Protein AF-A0A661KIX8-F1 (afdb_monomer_lite)

Sequence (102 aa):
MKRITFKEIDTARKTLELEEEASLEEIKRAYRRLSKKYHPDSCHQQRVHCEEVIKKINWAYEIIMAYIRSYRYSFRKEEVQRNDPHYAIGRFYEGGIWGPGR

pLDDT: mean 83.44, std 13.46, range [45.09, 96.12]

Secondary structure (DSSP, 8-state):
-----HHHHHHHHHHTT--SS--HHHHHHHHHHHHHHT-TTT-SS-HHHHHHHHHHHHHHHHHHHHHHHTPPPP--HHHHHHH-HHHHHHHHHHT-TT----

Foldseek 3Di:
DDDQDPVLLVQLCVLLVHDPDDDPVSLVVSLVVLCVVLPCVVCPPPNVVSVVSNVSNVSSSVSNCVVVVVDDDDPPPVSCLVPDPVNVVVCVVVVPPPDPPD

Radius of gyration: 20.27 Å; chains: 1; bounding box: 32×26×68 Å

Structure (mmCIF, N/CA/C/O backbone):
data_AF-A0A661KIX8-F1
#
_entry.id   AF-A0A661KIX8-F1
#
loop_
_atom_site.group_PDB
_atom_site.id
_atom_site.type_symbol
_atom_site.label_atom_id
_atom_site.label_alt_id
_atom_site.label_comp_id
_atom_site.label_asym_id
_atom_site.label_entity_id
_atom_site.label_seq_id
_atom_site.pdbx_PDB_ins_code
_atom_site.Cartn_x
_atom_site.Cartn_y
_atom_site.Cartn_z
_atom_site.occupancy
_atom_site.B_iso_or_equiv
_atom_site.auth_seq_id
_atom_site.auth_comp_id
_atom_site.auth_asym_id
_atom_site.auth_atom_id
_atom_site.pdbx_PDB_model_num
ATOM 1 N N . MET A 1 1 ? 17.854 -8.742 6.515 1.00 57.56 1 MET A N 1
ATOM 2 C CA . MET A 1 1 ? 16.545 -8.433 5.892 1.00 57.56 1 MET A CA 1
ATOM 3 C C . MET A 1 1 ? 15.547 -9.496 6.315 1.00 57.56 1 MET A C 1
ATOM 5 O O . MET A 1 1 ? 15.878 -10.670 6.204 1.00 57.56 1 MET A O 1
ATOM 9 N N . LYS A 1 2 ? 14.371 -9.116 6.837 1.00 66.81 2 LYS A N 1
ATOM 10 C CA . LYS A 1 2 ? 13.292 -10.085 7.090 1.00 66.81 2 LYS A CA 1
ATOM 11 C C . LYS A 1 2 ? 12.830 -10.666 5.752 1.00 66.81 2 LYS A C 1
ATOM 13 O O . LYS A 1 2 ? 12.658 -9.920 4.790 1.00 66.81 2 LYS A O 1
ATOM 18 N N . ARG A 1 3 ? 12.663 -11.987 5.690 1.00 79.62 3 ARG A N 1
ATOM 19 C CA . ARG A 1 3 ? 12.098 -12.668 4.524 1.00 79.62 3 ARG A CA 1
ATOM 20 C C . ARG A 1 3 ? 10.590 -12.439 4.542 1.00 79.62 3 ARG A C 1
ATOM 22 O O . ARG A 1 3 ? 9.921 -12.985 5.406 1.00 79.62 3 ARG A O 1
ATOM 29 N N . ILE A 1 4 ? 10.095 -11.616 3.622 1.00 87.38 4 ILE A N 1
ATOM 30 C CA . ILE A 1 4 ? 8.661 -11.367 3.467 1.00 87.38 4 ILE A CA 1
ATOM 31 C C . ILE A 1 4 ? 8.067 -12.534 2.678 1.00 87.38 4 ILE A C 1
ATOM 33 O O . ILE A 1 4 ? 8.554 -12.877 1.599 1.00 87.38 4 ILE A O 1
ATOM 37 N N . THR A 1 5 ? 7.040 -13.168 3.231 1.00 92.81 5 THR A N 1
ATOM 38 C CA . THR A 1 5 ? 6.329 -14.281 2.595 1.00 92.81 5 THR A CA 1
ATOM 39 C C . THR A 1 5 ? 5.111 -13.793 1.811 1.00 92.81 5 THR A C 1
ATOM 41 O O . THR A 1 5 ? 4.520 -12.762 2.128 1.00 92.81 5 THR A O 1
ATOM 44 N N . PHE A 1 6 ? 4.679 -14.567 0.808 1.00 91.81 6 PHE A N 1
ATOM 45 C CA . PHE A 1 6 ? 3.458 -14.268 0.047 1.00 91.81 6 PHE A CA 1
ATOM 46 C C . PHE A 1 6 ? 2.233 -14.102 0.958 1.00 91.81 6 PHE A C 1
ATOM 48 O O . PHE A 1 6 ? 1.443 -13.182 0.778 1.00 91.81 6 PHE A O 1
ATOM 55 N N . LYS A 1 7 ? 2.112 -14.945 1.992 1.00 94.31 7 LYS A N 1
ATOM 56 C CA . LYS A 1 7 ? 1.005 -14.883 2.954 1.00 94.31 7 LYS A CA 1
ATOM 57 C C . LYS A 1 7 ? 0.976 -13.558 3.721 1.00 94.31 7 LYS A C 1
ATOM 59 O O . LYS A 1 7 ? -0.103 -13.023 3.965 1.00 94.31 7 LYS A O 1
ATOM 64 N N . GLU A 1 8 ? 2.139 -13.017 4.087 1.00 93.44 8 GLU A N 1
ATOM 65 C CA . GLU A 1 8 ? 2.233 -11.704 4.739 1.00 93.44 8 GLU A CA 1
ATOM 66 C C . GLU A 1 8 ? 1.832 -10.575 3.789 1.00 93.44 8 GLU A C 1
ATOM 68 O O . GLU A 1 8 ? 1.095 -9.683 4.201 1.00 93.44 8 GLU A O 1
ATOM 73 N N . ILE A 1 9 ? 2.248 -10.642 2.520 1.00 93.81 9 ILE A N 1
ATOM 74 C CA . ILE A 1 9 ? 1.873 -9.652 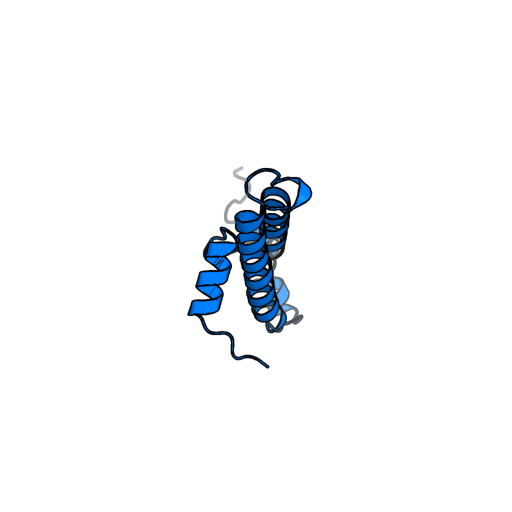1.498 1.00 93.81 9 ILE A CA 1
ATOM 75 C C . ILE A 1 9 ? 0.366 -9.687 1.238 1.00 93.81 9 ILE A C 1
ATOM 77 O O . ILE A 1 9 ? -0.271 -8.638 1.254 1.00 93.81 9 ILE A O 1
ATOM 81 N N . ASP A 1 10 ? -0.227 -10.870 1.058 1.00 95.56 10 ASP A N 1
ATOM 82 C CA . ASP A 1 10 ? -1.671 -10.998 0.828 1.00 95.56 10 ASP A CA 1
ATOM 83 C C . ASP A 1 10 ? -2.485 -10.517 2.040 1.00 95.56 10 ASP A C 1
ATOM 85 O O . ASP A 1 10 ? -3.477 -9.803 1.893 1.00 95.56 10 ASP A O 1
ATOM 89 N N . THR A 1 11 ? -2.023 -10.820 3.257 1.00 95.94 11 THR A N 1
ATOM 90 C CA . THR A 1 11 ? -2.653 -10.317 4.488 1.00 95.94 11 THR A CA 1
ATOM 91 C C . THR A 1 11 ? -2.547 -8.793 4.583 1.00 95.94 11 THR A C 1
ATOM 93 O O . THR A 1 11 ? -3.528 -8.124 4.915 1.00 95.94 11 THR A O 1
ATOM 96 N N . ALA A 1 12 ? -1.382 -8.224 4.266 1.00 95.19 12 ALA A N 1
ATOM 97 C CA . ALA A 1 12 ? -1.170 -6.782 4.254 1.00 95.19 12 ALA A CA 1
ATOM 98 C C . ALA A 1 12 ? -2.058 -6.083 3.209 1.00 95.19 12 ALA A C 1
ATOM 100 O O . ALA A 1 12 ? -2.725 -5.098 3.524 1.00 95.19 12 ALA A O 1
ATOM 101 N N . ARG A 1 13 ? -2.140 -6.637 1.994 1.00 95.62 13 ARG A N 1
ATOM 102 C CA . ARG A 1 13 ? -2.991 -6.143 0.901 1.00 95.62 13 ARG A CA 1
ATOM 103 C C . ARG A 1 13 ? -4.458 -6.093 1.319 1.00 95.62 13 ARG A C 1
ATOM 105 O O . ARG A 1 13 ? -5.092 -5.049 1.201 1.00 95.62 13 ARG A O 1
ATOM 112 N N . LYS A 1 14 ? -4.968 -7.191 1.884 1.00 96.12 14 LYS A N 1
ATOM 113 C CA . LYS A 1 14 ? -6.343 -7.277 2.403 1.00 96.12 14 LYS A CA 1
ATOM 114 C C . LYS A 1 14 ? -6.594 -6.296 3.548 1.00 96.12 14 LYS A C 1
ATOM 116 O O . LYS A 1 14 ? -7.658 -5.693 3.603 1.00 96.12 14 LYS A O 1
ATOM 121 N N . THR A 1 15 ? -5.610 -6.092 4.426 1.00 95.38 15 THR A N 1
ATOM 122 C CA . THR A 1 15 ? -5.703 -5.133 5.545 1.00 95.38 15 THR A CA 1
ATOM 123 C C . THR A 1 15 ? -5.815 -3.688 5.056 1.00 95.38 15 THR A C 1
ATOM 125 O O . THR A 1 15 ? -6.519 -2.890 5.668 1.00 95.38 15 THR A O 1
ATOM 128 N N . LEU A 1 16 ? -5.144 -3.348 3.952 1.00 94.69 16 LEU A N 1
ATOM 129 C CA . LEU A 1 16 ? -5.266 -2.039 3.307 1.00 94.69 16 LEU A CA 1
ATOM 130 C C . LEU A 1 16 ? -6.460 -1.936 2.346 1.00 94.69 16 LEU A C 1
ATOM 132 O O . LEU A 1 16 ? -6.622 -0.893 1.718 1.00 94.69 16 LEU A O 1
ATOM 136 N N . GLU A 1 17 ? -7.301 -2.970 2.246 1.00 95.12 17 GLU A N 1
ATOM 137 C CA . GLU A 1 17 ? -8.442 -3.022 1.320 1.00 95.12 17 GLU A CA 1
ATOM 138 C C . GLU A 1 17 ? -8.014 -2.784 -0.145 1.00 95.12 17 GLU A C 1
ATOM 140 O O . GLU A 1 17 ? -8.660 -2.038 -0.878 1.00 95.12 17 GLU A O 1
ATOM 145 N N . LEU A 1 18 ? -6.887 -3.378 -0.554 1.00 94.31 18 LEU A N 1
ATOM 146 C CA . LEU A 1 18 ? -6.345 -3.265 -1.911 1.00 94.31 18 LEU A CA 1
ATOM 147 C C . LEU A 1 18 ? -6.727 -4.468 -2.779 1.00 94.31 18 LEU A C 1
ATOM 149 O O . LEU A 1 18 ? -6.804 -5.604 -2.296 1.00 94.31 18 LEU A O 1
ATOM 153 N N . GLU A 1 19 ? -6.890 -4.231 -4.078 1.00 94.00 19 GLU A N 1
ATOM 154 C CA . GLU A 1 19 ? -7.015 -5.292 -5.081 1.00 94.00 19 GLU A CA 1
ATOM 155 C C . GLU A 1 19 ? -5.679 -6.017 -5.310 1.00 94.00 19 GLU A C 1
ATOM 157 O O . GLU A 1 19 ? -4.661 -5.680 -4.699 1.00 94.00 19 GLU A O 1
ATOM 162 N N . GLU A 1 20 ? -5.692 -7.074 -6.127 1.00 91.81 20 GLU A N 1
ATOM 163 C CA . GLU A 1 20 ? -4.480 -7.833 -6.478 1.00 91.81 20 GLU A CA 1
ATOM 164 C C . GLU A 1 20 ? -3.458 -6.972 -7.229 1.00 91.81 20 GLU A C 1
ATOM 166 O O . GLU A 1 20 ? -2.252 -7.166 -7.070 1.00 91.81 20 GLU A O 1
ATOM 171 N N . GLU A 1 21 ? -3.946 -5.968 -7.957 1.00 91.44 21 GLU A N 1
ATOM 172 C CA . GLU A 1 21 ? -3.151 -4.940 -8.609 1.00 91.44 21 GLU A CA 1
ATOM 173 C C . GLU A 1 21 ? -3.457 -3.581 -7.972 1.00 91.44 21 GLU A C 1
ATOM 175 O O . GLU A 1 21 ? -4.611 -3.192 -7.813 1.00 91.44 21 GLU A O 1
ATOM 180 N N . ALA A 1 22 ? -2.414 -2.859 -7.566 1.00 92.56 22 ALA A N 1
ATOM 181 C CA . ALA A 1 22 ? -2.549 -1.512 -7.028 1.00 92.56 22 ALA A CA 1
ATOM 182 C C . ALA A 1 22 ? -1.288 -0.696 -7.316 1.00 92.56 22 ALA A C 1
ATOM 184 O O . ALA A 1 22 ? -0.157 -1.145 -7.112 1.00 92.56 22 ALA A O 1
ATOM 185 N N . SER A 1 23 ? -1.485 0.543 -7.745 1.00 91.38 23 SER A N 1
ATOM 186 C CA . SER A 1 23 ? -0.433 1.534 -7.911 1.00 91.38 23 SER A CA 1
ATOM 187 C C . SER A 1 23 ? 0.069 2.056 -6.561 1.00 91.38 23 SER A C 1
ATOM 189 O O . SER A 1 23 ? -0.617 2.030 -5.534 1.00 91.38 23 SER A O 1
ATOM 191 N N . LEU A 1 24 ? 1.275 2.631 -6.559 1.00 91.19 24 LEU A N 1
ATOM 192 C CA . LEU A 1 24 ? 1.827 3.288 -5.370 1.00 91.19 24 LEU A CA 1
ATOM 193 C C . LEU A 1 24 ? 0.907 4.400 -4.840 1.00 91.19 24 LEU A C 1
ATOM 195 O O . LEU A 1 24 ? 0.874 4.666 -3.635 1.00 91.19 24 LEU A O 1
ATOM 199 N N . GLU A 1 25 ? 0.179 5.071 -5.730 1.00 92.12 25 GLU A N 1
ATOM 200 C CA . GLU A 1 25 ? -0.754 6.118 -5.343 1.00 92.12 25 GLU A CA 1
ATOM 201 C C . GLU A 1 25 ? -1.972 5.550 -4.607 1.00 92.12 25 GLU A C 1
ATOM 203 O O . GLU A 1 25 ? -2.343 6.079 -3.555 1.00 92.12 25 GLU A O 1
ATOM 208 N N . GLU A 1 26 ? -2.546 4.455 -5.104 1.00 93.81 26 GLU A N 1
ATOM 209 C CA . GLU A 1 26 ? -3.672 3.757 -4.474 1.00 93.81 26 GLU A CA 1
ATOM 210 C C . GLU A 1 26 ? -3.292 3.207 -3.104 1.00 93.81 26 GLU A C 1
ATOM 212 O O . GLU A 1 26 ? -4.011 3.447 -2.134 1.00 93.81 26 GLU A O 1
ATOM 217 N N . ILE A 1 27 ? -2.110 2.596 -2.979 1.00 94.69 27 ILE A N 1
ATOM 218 C CA . ILE A 1 27 ? -1.583 2.106 -1.697 1.00 94.69 27 ILE A CA 1
ATOM 219 C C . ILE A 1 27 ? -1.505 3.247 -0.675 1.00 94.69 27 ILE A C 1
ATOM 221 O O . ILE A 1 27 ? -2.011 3.140 0.446 1.00 94.69 27 ILE A O 1
ATOM 225 N N . LYS A 1 28 ? -0.908 4.383 -1.059 1.00 93.81 28 LYS A N 1
ATOM 226 C CA . LYS A 1 28 ? -0.798 5.557 -0.179 1.00 93.81 28 LYS A CA 1
ATOM 227 C C . LYS A 1 28 ? -2.167 6.151 0.157 1.00 93.81 28 LYS A C 1
ATOM 229 O O . LYS A 1 28 ? -2.375 6.624 1.275 1.00 93.81 28 LYS A O 1
ATOM 234 N N . ARG A 1 29 ? -3.094 6.169 -0.801 1.00 95.56 29 ARG A N 1
ATOM 235 C CA . ARG A 1 29 ? -4.455 6.689 -0.623 1.00 95.56 29 ARG A CA 1
ATOM 236 C C . ARG A 1 29 ? -5.254 5.822 0.347 1.00 95.56 29 ARG A C 1
ATOM 238 O O . ARG A 1 29 ? -5.875 6.373 1.256 1.00 95.56 29 ARG A O 1
ATOM 245 N N . ALA A 1 30 ? -5.182 4.502 0.199 1.00 95.50 30 ALA A N 1
ATOM 246 C CA . ALA A 1 30 ? -5.813 3.537 1.089 1.00 95.50 30 ALA A CA 1
ATOM 247 C C . ALA A 1 30 ? -5.283 3.666 2.522 1.00 95.50 30 ALA A C 1
ATOM 249 O O . ALA A 1 30 ? -6.074 3.828 3.451 1.00 95.50 30 ALA A O 1
ATOM 250 N N . TYR A 1 31 ? -3.957 3.730 2.686 1.00 95.38 31 TYR A N 1
ATOM 251 C CA . TYR A 1 31 ? -3.327 3.967 3.985 1.00 95.38 31 TYR A CA 1
ATOM 252 C C . TYR A 1 31 ? -3.843 5.253 4.645 1.00 95.38 31 TYR A C 1
ATOM 254 O O . TYR A 1 31 ? -4.385 5.203 5.744 1.00 95.38 31 TYR A O 1
ATOM 262 N N . ARG A 1 32 ? -3.787 6.402 3.952 1.00 93.81 32 ARG A N 1
ATOM 263 C CA . ARG A 1 32 ? -4.269 7.685 4.503 1.00 93.81 32 ARG A CA 1
ATOM 264 C C . ARG A 1 32 ? -5.743 7.639 4.912 1.00 93.81 32 ARG A C 1
ATOM 266 O O . ARG A 1 32 ? -6.105 8.184 5.954 1.00 93.81 32 ARG A O 1
ATOM 273 N N . ARG A 1 33 ? -6.593 7.001 4.099 1.00 94.44 33 ARG A N 1
ATOM 274 C CA . ARG A 1 33 ? -8.028 6.837 4.377 1.00 94.44 33 ARG A CA 1
ATOM 275 C C . ARG A 1 33 ? -8.252 6.021 5.650 1.00 94.44 33 ARG A C 1
ATOM 277 O O . ARG A 1 33 ? -9.010 6.451 6.518 1.00 94.44 33 ARG A O 1
ATOM 284 N N . LEU A 1 34 ? -7.583 4.876 5.771 1.00 93.25 34 LEU A N 1
ATOM 285 C CA . LEU A 1 34 ? -7.724 3.975 6.913 1.00 93.25 34 LEU A CA 1
ATOM 286 C C . LEU A 1 34 ? -7.122 4.573 8.191 1.00 93.25 34 LEU A C 1
ATOM 288 O O . LEU A 1 34 ? -7.781 4.562 9.227 1.00 93.25 34 LEU A O 1
ATOM 292 N N . SER A 1 35 ? -5.939 5.186 8.121 1.00 91.88 35 SER A N 1
ATOM 293 C CA . SER A 1 35 ? -5.324 5.863 9.270 1.00 91.88 35 SER A CA 1
ATOM 294 C C . SER A 1 35 ? -6.198 6.993 9.809 1.00 91.88 35 SER A C 1
ATOM 296 O O . SER A 1 35 ? -6.299 7.146 11.020 1.00 91.88 35 SER A O 1
ATOM 298 N N . LYS A 1 36 ? -6.870 7.760 8.937 1.00 90.38 36 LYS A N 1
ATOM 299 C CA . LYS A 1 36 ? -7.815 8.802 9.367 1.00 90.38 36 LYS A CA 1
ATOM 300 C C . LYS A 1 36 ? -9.066 8.204 10.017 1.00 90.38 36 LYS A C 1
ATOM 302 O O . LYS A 1 36 ? -9.548 8.744 11.005 1.00 90.38 36 LYS A O 1
ATOM 307 N N . LYS A 1 37 ? -9.580 7.091 9.483 1.00 88.56 37 LYS A N 1
ATOM 308 C CA . LYS A 1 37 ? -10.770 6.400 10.008 1.00 88.56 37 LYS A CA 1
ATOM 309 C C . LYS A 1 37 ? -10.543 5.826 11.410 1.00 88.56 37 LYS A C 1
ATOM 311 O O . LYS A 1 37 ? -11.433 5.914 12.245 1.00 88.56 37 LYS A O 1
ATOM 316 N N . TYR A 1 38 ? -9.365 5.258 11.654 1.00 88.81 38 TYR A N 1
ATOM 317 C CA . TYR A 1 38 ? -9.010 4.609 12.922 1.00 88.81 38 TYR A CA 1
ATOM 318 C C . TYR A 1 38 ? -8.079 5.460 13.796 1.00 88.81 38 TYR A C 1
ATOM 320 O O . TYR A 1 38 ? -7.444 4.938 14.711 1.00 88.81 38 TYR A O 1
ATOM 328 N N . HIS A 1 39 ? -7.977 6.767 13.528 1.00 83.19 39 HIS A N 1
ATOM 329 C CA . HIS A 1 39 ? -7.131 7.656 14.317 1.00 83.19 39 HIS A CA 1
ATOM 330 C C . HIS A 1 39 ? -7.614 7.690 15.780 1.00 83.19 39 HIS A C 1
ATOM 332 O O . HIS A 1 39 ? -8.825 7.793 16.008 1.00 83.19 39 HIS A O 1
ATOM 338 N N . PRO A 1 40 ? -6.712 7.649 16.782 1.00 79.62 40 PRO A N 1
ATOM 339 C CA . PRO A 1 40 ? -7.094 7.684 18.197 1.00 79.62 40 PRO A CA 1
ATOM 340 C C . PRO A 1 40 ? -7.965 8.897 18.556 1.00 79.62 40 PRO A C 1
ATOM 342 O O . PRO A 1 40 ? -8.869 8.767 19.380 1.00 79.62 40 PRO A O 1
ATOM 345 N N . ASP A 1 41 ? -7.762 10.037 17.887 1.00 81.81 41 ASP A N 1
ATOM 346 C CA . ASP A 1 41 ? -8.578 11.242 18.100 1.00 81.81 41 ASP A CA 1
ATOM 347 C C . ASP A 1 41 ? -10.014 11.105 17.584 1.00 81.81 41 ASP A C 1
ATOM 349 O O . ASP A 1 41 ? -10.888 11.828 18.036 1.00 81.81 41 ASP A O 1
ATOM 353 N N . SER A 1 42 ? -10.295 10.199 16.647 1.00 78.44 42 SER A N 1
ATOM 354 C CA . SER A 1 42 ? -11.655 9.978 16.130 1.00 78.44 42 SER A CA 1
ATOM 355 C C . SER A 1 42 ? -12.392 8.851 16.863 1.00 78.44 42 SER A C 1
ATOM 357 O O . SER A 1 42 ? -13.615 8.761 16.785 1.00 78.44 42 SER A O 1
ATOM 359 N N . CYS A 1 43 ? -11.678 8.009 17.616 1.00 76.19 43 CYS A N 1
ATOM 360 C CA . CYS A 1 43 ? -12.246 6.862 18.323 1.00 76.19 43 CYS A CA 1
ATOM 361 C C . CYS A 1 43 ? -12.397 7.114 19.826 1.00 76.19 43 CYS A C 1
ATOM 363 O O . CYS A 1 43 ? -11.660 6.560 20.636 1.00 76.19 43 CYS A O 1
ATOM 365 N N . HIS A 1 44 ? -13.383 7.916 20.227 1.00 68.88 44 HIS A N 1
ATOM 366 C CA . HIS A 1 44 ? -13.599 8.229 21.647 1.00 68.88 44 HIS A CA 1
ATOM 367 C C . HIS A 1 44 ? -14.152 7.051 22.471 1.00 68.88 44 HIS A C 1
ATOM 369 O O . HIS A 1 44 ? -13.754 6.879 23.619 1.00 68.88 44 HIS A O 1
ATOM 375 N N . GLN A 1 45 ? -15.016 6.207 21.895 1.00 69.00 45 GLN A N 1
ATOM 376 C CA . GLN A 1 45 ? -15.668 5.097 22.616 1.00 69.00 45 GLN A CA 1
ATOM 377 C C . GLN A 1 45 ? -14.946 3.744 22.483 1.00 69.00 45 GLN A C 1
ATOM 379 O O . GLN A 1 45 ? -15.153 2.859 23.304 1.00 69.00 45 GLN A O 1
ATOM 384 N N . GLN A 1 46 ? -14.092 3.569 21.468 1.00 79.00 46 GLN A N 1
ATOM 385 C CA . GLN A 1 46 ? -13.449 2.286 21.138 1.00 79.00 46 GLN A CA 1
ATOM 386 C C . GLN A 1 46 ? -11.928 2.437 20.965 1.00 79.00 46 GLN A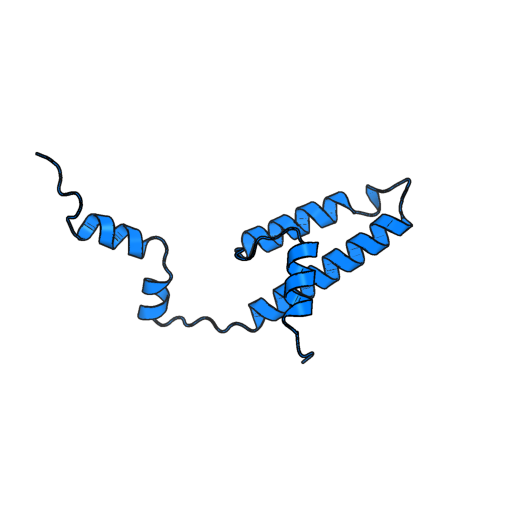 C 1
ATOM 388 O O . GLN A 1 46 ? -11.344 1.928 20.009 1.00 79.00 46 GLN A O 1
ATOM 393 N N . ARG A 1 47 ? -11.270 3.157 21.887 1.00 78.81 47 ARG A N 1
ATOM 394 C CA . ARG A 1 47 ? -9.826 3.464 21.801 1.00 78.81 47 ARG A CA 1
ATOM 395 C C . ARG A 1 47 ? -8.959 2.216 21.637 1.00 78.81 47 ARG A C 1
ATOM 397 O O . ARG A 1 47 ? -8.113 2.197 20.752 1.00 78.81 47 ARG A O 1
ATOM 404 N N . VAL A 1 48 ? -9.211 1.176 22.435 1.00 82.38 48 VAL A N 1
ATOM 405 C CA . VAL A 1 48 ? -8.440 -0.081 22.401 1.00 82.38 48 VAL A CA 1
ATOM 406 C C . VAL A 1 48 ? -8.548 -0.754 21.029 1.00 82.38 48 VAL A C 1
ATOM 408 O O . VAL A 1 48 ? -7.540 -1.123 20.435 1.00 82.38 48 VAL A O 1
ATOM 411 N N . HIS A 1 49 ? -9.760 -0.830 20.473 1.00 84.50 49 HIS A N 1
ATOM 412 C CA . HIS A 1 49 ? -9.981 -1.421 19.155 1.00 84.50 49 HIS A CA 1
ATOM 413 C C . HIS A 1 49 ? -9.299 -0.614 18.040 1.00 84.50 49 HIS A C 1
ATOM 415 O O . HIS A 1 49 ? -8.625 -1.181 17.182 1.00 84.50 49 HIS A O 1
ATOM 421 N N . CYS A 1 50 ? -9.423 0.716 18.059 1.00 86.44 50 CYS A N 1
ATOM 422 C CA . CYS A 1 50 ? -8.796 1.553 17.038 1.00 86.44 50 CYS A CA 1
ATOM 423 C C . CYS A 1 50 ? -7.264 1.518 17.115 1.00 86.44 50 CYS A C 1
ATOM 425 O O . CYS A 1 50 ? -6.606 1.518 16.077 1.00 86.44 50 CYS A O 1
ATOM 427 N N . GLU A 1 51 ? -6.693 1.396 18.316 1.00 87.75 51 GLU A N 1
ATOM 428 C CA . GLU A 1 51 ? -5.254 1.209 18.498 1.00 87.75 51 GLU A CA 1
ATOM 429 C C . GLU A 1 51 ? -4.759 -0.116 17.889 1.00 87.75 51 GLU A C 1
ATOM 431 O O . GLU A 1 51 ? -3.733 -0.154 17.207 1.00 87.75 51 GLU A O 1
ATOM 436 N N . GLU A 1 52 ? -5.491 -1.212 18.083 1.00 90.38 52 GLU A N 1
ATOM 437 C CA . GLU A 1 52 ? -5.145 -2.498 17.471 1.00 90.38 52 GLU A CA 1
ATOM 438 C C . GLU A 1 52 ? -5.246 -2.458 15.943 1.00 90.38 52 GLU A C 1
ATOM 440 O O . GLU A 1 52 ? -4.373 -2.976 15.240 1.00 90.38 52 GLU A O 1
ATOM 445 N N . VAL A 1 53 ? -6.296 -1.827 15.413 1.00 91.00 53 VAL A N 1
ATOM 446 C CA . VAL A 1 53 ? -6.506 -1.718 13.966 1.00 91.00 53 VAL A CA 1
ATOM 447 C C . VAL A 1 53 ? -5.438 -0.836 13.322 1.00 91.00 53 VAL A C 1
ATOM 449 O O . VAL A 1 53 ? -4.872 -1.223 12.299 1.00 91.00 53 VAL A O 1
ATOM 452 N N . ILE A 1 54 ? -5.081 0.302 13.926 1.00 92.19 54 ILE A N 1
ATOM 453 C CA . ILE A 1 54 ? -4.057 1.183 13.353 1.00 92.19 54 ILE A CA 1
ATOM 454 C C . ILE A 1 54 ? -2.665 0.546 13.378 1.00 92.19 54 ILE A C 1
ATOM 456 O O . ILE A 1 54 ? -1.910 0.697 12.418 1.00 92.19 54 ILE A O 1
ATOM 460 N N . LYS A 1 55 ? -2.349 -0.260 14.404 1.00 92.81 55 LYS A N 1
ATOM 461 C CA . LYS A 1 55 ? -1.126 -1.080 14.423 1.00 92.81 55 LYS A CA 1
ATOM 462 C C . LYS A 1 55 ? -1.084 -2.051 13.240 1.00 92.81 55 LYS A C 1
ATOM 464 O O . LYS A 1 55 ? -0.048 -2.156 12.585 1.00 92.81 55 LYS A O 1
ATOM 469 N N . LYS A 1 56 ? -2.204 -2.714 12.922 1.00 94.69 56 LYS A N 1
ATOM 470 C CA . LYS A 1 56 ? -2.307 -3.615 11.757 1.00 94.69 56 LYS A CA 1
ATOM 471 C C . LYS A 1 56 ? -2.153 -2.867 10.431 1.00 94.69 56 LYS A C 1
ATOM 473 O O . LYS A 1 56 ? -1.442 -3.349 9.554 1.00 94.69 56 LYS A O 1
ATOM 478 N N . ILE A 1 57 ? -2.766 -1.689 10.298 1.00 94.94 57 ILE A N 1
ATOM 479 C CA . ILE A 1 57 ? -2.649 -0.836 9.102 1.00 94.94 57 ILE A CA 1
ATOM 480 C C . ILE A 1 57 ? -1.194 -0.405 8.880 1.00 94.94 57 ILE A C 1
ATOM 482 O O . ILE A 1 57 ? -0.681 -0.526 7.767 1.00 94.94 57 ILE A O 1
ATOM 486 N N . ASN A 1 58 ? -0.513 0.051 9.935 1.00 94.56 58 ASN A N 1
ATOM 487 C CA . ASN A 1 58 ? 0.888 0.467 9.859 1.00 94.56 58 ASN A CA 1
ATOM 488 C C . ASN A 1 58 ? 1.792 -0.706 9.470 1.00 94.56 58 ASN A C 1
ATOM 490 O O . ASN A 1 58 ? 2.587 -0.583 8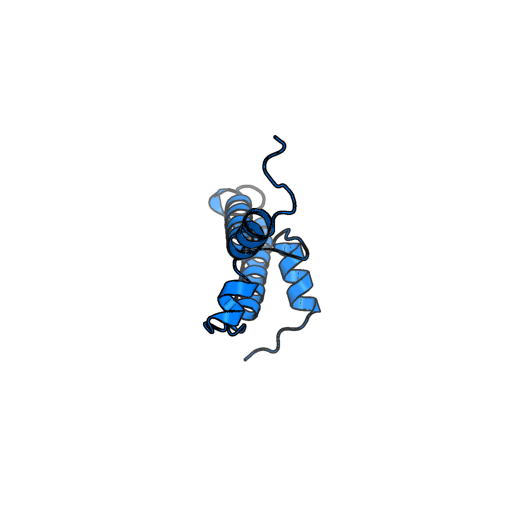.539 1.00 94.56 58 ASN A O 1
ATOM 494 N N . TRP A 1 59 ? 1.610 -1.863 10.113 1.00 95.25 59 TRP A N 1
ATOM 495 C CA . TRP A 1 59 ? 2.335 -3.087 9.770 1.00 95.25 59 TRP A CA 1
ATOM 496 C C . TRP A 1 59 ? 2.127 -3.489 8.301 1.00 95.25 59 TRP A C 1
ATOM 498 O O . TRP A 1 59 ? 3.091 -3.769 7.588 1.00 95.25 59 TRP A O 1
ATOM 508 N N . ALA A 1 60 ? 0.882 -3.468 7.818 1.00 95.69 60 ALA A N 1
ATOM 509 C CA . ALA A 1 60 ? 0.558 -3.815 6.439 1.00 95.69 60 ALA A CA 1
ATOM 510 C C . ALA A 1 60 ? 1.233 -2.870 5.430 1.00 95.69 60 ALA A C 1
ATOM 512 O O . ALA A 1 60 ? 1.826 -3.318 4.445 1.00 95.69 60 ALA A O 1
ATOM 513 N N . TYR A 1 61 ? 1.193 -1.564 5.701 1.00 95.25 61 TYR A N 1
ATOM 514 C CA . TYR A 1 61 ? 1.853 -0.562 4.871 1.00 95.25 61 TYR A CA 1
ATOM 515 C C . TYR A 1 61 ? 3.373 -0.756 4.835 1.00 95.25 61 TYR A C 1
ATOM 517 O O . TYR A 1 61 ? 3.968 -0.700 3.760 1.00 95.25 61 TYR A O 1
ATOM 525 N N . GLU A 1 62 ? 4.008 -1.049 5.971 1.00 94.12 62 GLU A N 1
ATOM 526 C CA . GLU A 1 62 ? 5.446 -1.328 6.027 1.00 94.12 62 GLU A CA 1
ATOM 527 C C . GLU A 1 62 ? 5.842 -2.545 5.186 1.00 94.12 62 GLU A C 1
ATOM 529 O O . GLU A 1 62 ? 6.811 -2.467 4.427 1.00 94.12 62 GLU A O 1
ATOM 534 N N . ILE A 1 63 ? 5.084 -3.644 5.270 1.00 93.75 63 ILE A N 1
ATOM 535 C CA . ILE A 1 63 ? 5.343 -4.869 4.499 1.00 93.75 63 ILE A CA 1
ATOM 536 C C . ILE A 1 63 ? 5.239 -4.608 2.995 1.00 93.75 63 ILE A C 1
ATOM 538 O O . ILE A 1 63 ? 6.156 -4.951 2.245 1.00 93.75 63 ILE A O 1
ATOM 542 N N . ILE A 1 64 ? 4.161 -3.958 2.550 1.00 93.19 64 ILE A N 1
ATOM 543 C CA . ILE A 1 64 ? 3.955 -3.642 1.130 1.00 93.19 64 ILE A CA 1
ATOM 544 C C . ILE A 1 64 ? 5.037 -2.684 0.629 1.00 93.19 64 ILE A C 1
ATOM 546 O O . ILE A 1 64 ? 5.622 -2.902 -0.432 1.00 93.19 64 ILE A O 1
ATOM 550 N N . MET A 1 65 ? 5.369 -1.650 1.403 1.00 92.69 65 MET A N 1
ATOM 551 C CA . MET A 1 65 ? 6.419 -0.707 1.025 1.00 92.69 65 MET A CA 1
ATOM 552 C C . MET A 1 65 ? 7.794 -1.370 0.977 1.00 92.69 65 MET A C 1
ATOM 554 O O . MET A 1 65 ? 8.578 -1.051 0.086 1.00 92.69 65 MET A O 1
ATOM 558 N N . ALA A 1 66 ? 8.107 -2.287 1.892 1.00 91.44 66 ALA A N 1
ATOM 559 C CA . ALA A 1 66 ? 9.353 -3.046 1.858 1.00 91.44 66 ALA A CA 1
ATOM 560 C C . ALA A 1 66 ? 9.430 -3.955 0.621 1.00 91.44 66 ALA A C 1
ATOM 562 O O . ALA A 1 66 ? 10.473 -3.999 -0.033 1.00 91.44 66 ALA A O 1
ATOM 563 N N . TYR A 1 67 ? 8.321 -4.610 0.260 1.00 90.12 67 TYR A N 1
ATOM 564 C CA . TYR A 1 67 ? 8.215 -5.400 -0.966 1.00 90.12 67 TYR A CA 1
ATOM 565 C C . TYR A 1 67 ? 8.462 -4.540 -2.216 1.00 90.12 67 TYR A C 1
ATOM 567 O O . TYR A 1 67 ? 9.368 -4.834 -2.995 1.00 90.12 67 TYR A O 1
ATOM 575 N N . ILE A 1 68 ? 7.759 -3.414 -2.363 1.00 89.44 68 ILE A N 1
ATOM 576 C CA . ILE A 1 68 ? 7.876 -2.540 -3.545 1.00 89.44 68 ILE A CA 1
ATOM 577 C C . ILE A 1 68 ? 9.248 -1.862 -3.623 1.00 89.44 68 ILE A C 1
ATOM 579 O O . ILE A 1 68 ? 9.817 -1.739 -4.704 1.00 89.44 68 ILE A O 1
ATOM 583 N N . ARG A 1 69 ? 9.819 -1.436 -2.488 1.00 88.00 69 ARG A N 1
ATOM 584 C CA . ARG A 1 69 ? 11.158 -0.815 -2.446 1.00 88.00 69 ARG A CA 1
ATOM 585 C C . ARG A 1 69 ? 12.274 -1.781 -2.828 1.00 88.00 69 ARG A C 1
ATOM 587 O O . ARG A 1 69 ? 13.333 -1.328 -3.247 1.00 88.00 69 ARG A O 1
ATOM 594 N N . SER A 1 70 ? 12.058 -3.086 -2.664 1.00 84.94 70 SER A N 1
ATOM 595 C CA . SER A 1 70 ? 13.016 -4.099 -3.114 1.00 84.94 70 SER A CA 1
ATOM 596 C C . SER A 1 70 ? 13.031 -4.263 -4.637 1.00 84.94 70 SER A C 1
ATOM 598 O O . SER A 1 70 ? 13.991 -4.806 -5.188 1.00 84.94 70 SER A O 1
ATOM 600 N N . TYR A 1 71 ? 11.998 -3.767 -5.323 1.00 85.50 71 TYR A N 1
ATOM 601 C CA . TYR A 1 71 ? 11.883 -3.868 -6.766 1.00 85.50 71 TYR A CA 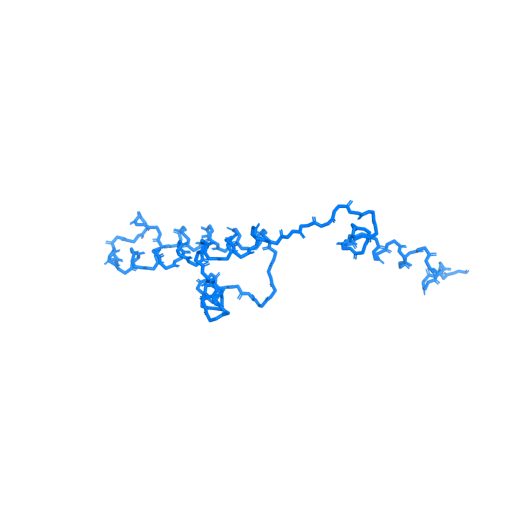1
ATOM 602 C C . TYR A 1 71 ? 12.865 -2.919 -7.456 1.00 85.50 71 TYR A C 1
ATOM 604 O O . TYR A 1 71 ? 12.896 -1.715 -7.192 1.00 85.50 71 TYR A O 1
ATOM 612 N N . ARG A 1 72 ? 13.693 -3.464 -8.353 1.00 84.25 72 ARG A N 1
ATOM 613 C CA . ARG A 1 72 ? 14.646 -2.674 -9.138 1.00 84.25 72 ARG A CA 1
ATOM 614 C C . ARG A 1 72 ? 13.981 -2.237 -10.432 1.00 84.25 72 ARG A C 1
ATOM 616 O O . ARG A 1 72 ? 13.665 -3.067 -11.277 1.00 84.25 72 ARG A O 1
ATOM 623 N N . TYR A 1 73 ? 13.828 -0.931 -10.597 1.00 83.75 73 TYR A N 1
ATOM 624 C CA . TYR A 1 73 ? 13.359 -0.352 -11.849 1.00 83.75 73 TYR A CA 1
ATOM 625 C C . TYR A 1 73 ? 14.514 -0.273 -12.850 1.00 83.75 73 TYR A C 1
ATOM 627 O O . TYR A 1 73 ? 15.633 0.111 -12.503 1.00 83.75 73 TYR A O 1
ATOM 635 N N . SER A 1 74 ? 14.244 -0.658 -14.095 1.00 87.56 74 SER A N 1
ATOM 636 C CA . SER A 1 74 ? 15.177 -0.506 -15.206 1.00 87.56 74 SER A CA 1
ATOM 637 C C . SER A 1 74 ? 14.856 0.790 -15.941 1.00 87.56 74 SER A C 1
ATOM 639 O O . SER A 1 74 ? 13.752 0.950 -16.448 1.00 87.56 74 SER A O 1
ATOM 641 N N . PHE A 1 75 ? 15.826 1.702 -16.022 1.00 88.88 75 PHE A N 1
ATOM 642 C CA . PHE A 1 75 ? 15.705 2.959 -16.775 1.00 88.88 75 PHE A CA 1
ATOM 643 C C . PHE A 1 75 ? 16.221 2.842 -18.214 1.00 88.88 75 PHE A C 1
ATOM 645 O O . PHE A 1 75 ? 16.514 3.845 -18.862 1.00 88.88 75 PHE A O 1
ATOM 652 N N . ARG A 1 76 ? 16.379 1.614 -18.720 1.00 91.44 76 ARG A N 1
ATOM 653 C CA . ARG A 1 76 ? 16.703 1.398 -20.132 1.00 91.44 76 ARG A CA 1
ATOM 654 C C . ARG A 1 76 ? 15.553 1.902 -20.998 1.00 91.44 76 ARG A C 1
ATOM 656 O O . ARG A 1 76 ? 14.390 1.699 -20.649 1.00 91.44 76 ARG A O 1
ATOM 663 N N . LYS A 1 77 ? 15.885 2.524 -22.129 1.00 87.38 77 LYS A N 1
ATOM 664 C CA . LYS A 1 7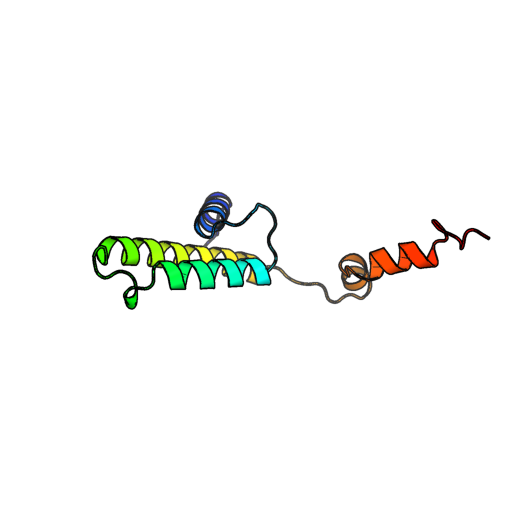7 ? 14.917 3.140 -23.047 1.00 87.38 77 LYS A CA 1
ATOM 665 C C . LYS A 1 77 ? 13.798 2.169 -23.430 1.00 87.38 77 LYS A C 1
ATOM 667 O O . LYS A 1 77 ? 12.636 2.553 -23.438 1.00 87.38 77 LYS A O 1
ATOM 672 N N . GLU A 1 78 ? 14.145 0.911 -23.676 1.00 86.12 78 GLU A N 1
ATOM 673 C CA . GLU A 1 78 ? 13.221 -0.138 -24.112 1.00 86.12 78 GLU A CA 1
ATOM 674 C C . GLU A 1 78 ? 12.203 -0.499 -23.018 1.00 86.12 78 GLU A C 1
ATOM 676 O O . GLU A 1 78 ? 11.018 -0.665 -23.295 1.00 86.12 78 GLU A O 1
ATOM 681 N N . GLU A 1 79 ? 12.648 -0.581 -21.761 1.00 85.12 79 GLU A N 1
ATOM 682 C CA . GLU A 1 79 ? 11.789 -0.894 -20.606 1.00 85.12 79 GLU A CA 1
ATOM 683 C C . GLU A 1 79 ? 10.866 0.274 -20.265 1.00 85.12 79 GLU A C 1
ATOM 685 O O . GLU A 1 79 ? 9.700 0.069 -19.933 1.00 85.12 79 GLU A O 1
ATOM 690 N N . VAL A 1 80 ? 11.369 1.506 -20.376 1.00 85.94 80 VAL A N 1
ATOM 691 C CA . VAL A 1 80 ? 10.552 2.706 -20.167 1.00 85.94 80 VAL A CA 1
ATOM 692 C C . VAL A 1 80 ? 9.470 2.795 -21.240 1.00 85.94 80 VAL A C 1
ATOM 694 O O . VAL A 1 80 ? 8.311 2.964 -20.894 1.00 85.94 80 VAL A O 1
ATOM 697 N N . GLN A 1 81 ? 9.810 2.595 -22.518 1.00 84.00 81 GLN A N 1
ATOM 698 C CA . GLN A 1 81 ? 8.827 2.596 -23.611 1.00 84.00 81 GLN A CA 1
ATOM 699 C C . GLN A 1 81 ? 7.780 1.488 -23.463 1.00 84.00 81 GLN A C 1
ATOM 701 O O . GLN A 1 81 ? 6.605 1.711 -23.732 1.00 84.00 81 GLN A O 1
ATOM 706 N N . ARG A 1 82 ? 8.180 0.296 -23.005 1.00 80.50 82 ARG A N 1
ATOM 707 C CA . ARG A 1 82 ? 7.250 -0.819 -22.785 1.00 80.50 82 ARG A CA 1
ATOM 708 C C . ARG A 1 82 ? 6.237 -0.538 -21.674 1.00 80.50 82 ARG A C 1
ATOM 710 O O . ARG A 1 82 ? 5.092 -0.960 -21.791 1.00 80.50 82 ARG A O 1
ATOM 717 N N . ASN A 1 83 ? 6.674 0.115 -20.599 1.00 80.81 83 ASN A N 1
ATOM 718 C CA . ASN A 1 83 ? 5.846 0.387 -19.423 1.00 80.81 83 ASN A CA 1
ATOM 719 C C . ASN A 1 83 ? 5.186 1.777 -19.458 1.00 80.81 83 ASN A C 1
ATOM 721 O O . ASN A 1 83 ? 4.483 2.125 -18.513 1.00 80.81 83 ASN A O 1
ATOM 725 N N . ASP A 1 84 ? 5.416 2.571 -20.509 1.00 78.38 84 ASP A N 1
ATOM 726 C CA . ASP A 1 84 ? 4.801 3.884 -20.694 1.00 78.38 84 ASP A CA 1
ATOM 727 C C . ASP A 1 84 ? 3.338 3.724 -21.154 1.00 78.38 84 ASP A C 1
ATOM 729 O O . ASP A 1 84 ? 3.090 3.257 -22.275 1.00 78.38 84 ASP A O 1
ATOM 733 N N . PRO A 1 85 ? 2.352 4.149 -20.338 1.00 70.50 85 PRO A N 1
ATOM 734 C CA . PRO A 1 85 ? 0.942 4.116 -20.719 1.00 70.50 85 PRO A CA 1
ATOM 735 C C . PRO A 1 85 ? 0.647 4.897 -22.011 1.00 70.50 85 PRO A C 1
ATOM 737 O O . PRO A 1 85 ? -0.282 4.557 -22.743 1.00 70.50 85 PRO A O 1
ATOM 740 N N . HIS A 1 86 ? 1.438 5.929 -22.321 1.00 70.81 86 HIS A N 1
ATOM 741 C CA . HIS A 1 86 ? 1.256 6.776 -23.498 1.00 70.81 86 HIS A CA 1
ATOM 742 C C . HIS A 1 86 ? 1.879 6.187 -24.770 1.00 70.81 86 HIS A C 1
ATOM 744 O O . HIS A 1 86 ? 1.392 6.464 -25.869 1.00 70.81 86 HIS A O 1
ATOM 750 N N . TYR A 1 87 ? 2.890 5.323 -24.652 1.00 66.06 87 TYR A N 1
ATOM 751 C CA . TYR A 1 87 ? 3.534 4.682 -25.804 1.00 66.06 87 TYR A CA 1
ATOM 752 C C . TYR A 1 87 ? 2.606 3.673 -26.503 1.00 66.06 87 TYR A C 1
ATOM 754 O O . TYR A 1 87 ? 2.550 3.614 -27.735 1.00 66.06 87 TYR A O 1
ATOM 762 N N . ALA A 1 88 ? 1.806 2.928 -25.730 1.00 63.31 88 ALA A N 1
ATOM 763 C CA . ALA A 1 88 ? 0.796 2.011 -26.267 1.00 63.31 88 ALA A CA 1
ATOM 764 C C . ALA A 1 88 ? -0.290 2.748 -27.074 1.00 63.31 88 ALA A C 1
ATOM 766 O O . ALA A 1 88 ? -0.716 2.276 -28.129 1.00 63.31 88 ALA A O 1
ATOM 767 N N . ILE A 1 89 ? -0.689 3.934 -26.607 1.00 61.59 89 ILE A N 1
ATOM 768 C CA . ILE A 1 89 ? -1.669 4.798 -27.272 1.00 61.59 89 ILE A CA 1
ATOM 769 C C . ILE A 1 89 ? -1.071 5.417 -28.547 1.00 61.59 89 ILE A C 1
ATOM 771 O O . ILE A 1 89 ? -1.740 5.454 -29.576 1.00 61.59 89 ILE A O 1
ATOM 775 N N . GLY A 1 90 ? 0.202 5.825 -28.523 1.00 63.78 90 GLY A N 1
ATOM 776 C CA . GLY A 1 90 ? 0.911 6.343 -29.700 1.00 63.78 90 GLY A CA 1
ATOM 777 C C . GLY A 1 90 ? 0.937 5.350 -30.865 1.00 63.78 90 GLY A C 1
ATOM 778 O O . GLY A 1 90 ? 0.552 5.700 -31.973 1.00 63.78 90 GLY A O 1
ATOM 779 N N . ARG A 1 91 ? 1.251 4.072 -30.607 1.00 57.78 91 ARG A N 1
ATOM 780 C CA . ARG A 1 91 ? 1.158 2.991 -31.615 1.00 57.78 91 ARG A CA 1
ATOM 781 C C . ARG A 1 91 ? -0.266 2.780 -32.142 1.00 57.78 91 ARG A C 1
ATOM 783 O O . ARG A 1 91 ? -0.432 2.370 -33.288 1.00 57.78 91 ARG A O 1
ATOM 790 N N . PHE A 1 92 ? -1.274 3.056 -31.316 1.00 56.16 92 PHE A N 1
ATOM 791 C CA . PHE A 1 92 ? -2.688 2.988 -31.688 1.00 56.16 92 PHE A CA 1
ATOM 792 C C . PHE A 1 92 ? -3.073 4.087 -32.694 1.00 56.16 92 PHE A C 1
ATOM 794 O O . PHE A 1 92 ? -3.841 3.822 -33.616 1.00 56.16 92 PHE A O 1
ATOM 801 N N . TYR A 1 93 ? -2.501 5.290 -32.562 1.00 57.25 93 TYR A N 1
ATOM 802 C CA . TYR A 1 93 ? -2.732 6.414 -33.478 1.00 57.25 93 TYR A CA 1
ATOM 803 C C . TYR A 1 93 ? -1.788 6.423 -34.694 1.00 57.25 93 TYR A C 1
ATOM 805 O O . TYR A 1 93 ? -2.214 6.768 -35.793 1.00 57.25 93 TYR A O 1
ATOM 813 N N . GLU A 1 94 ? -0.531 6.005 -34.538 1.00 56.72 94 GLU A N 1
ATOM 814 C CA . GLU A 1 94 ? 0.467 5.959 -35.620 1.00 56.72 94 GLU A CA 1
ATOM 815 C C . GLU A 1 94 ? 0.318 4.721 -36.526 1.00 56.72 94 GLU A C 1
ATOM 817 O O . GLU A 1 94 ? 0.727 4.747 -37.683 1.00 56.72 94 GLU A O 1
ATOM 822 N N . GLY A 1 95 ? -0.280 3.631 -36.027 1.00 57.09 95 GLY A N 1
ATOM 823 C CA . GLY A 1 95 ? -0.394 2.345 -36.727 1.00 57.09 95 GLY A CA 1
ATOM 824 C C . GLY A 1 95 ? -1.567 2.201 -37.707 1.00 57.09 95 GLY A C 1
ATOM 825 O O . GLY A 1 95 ? -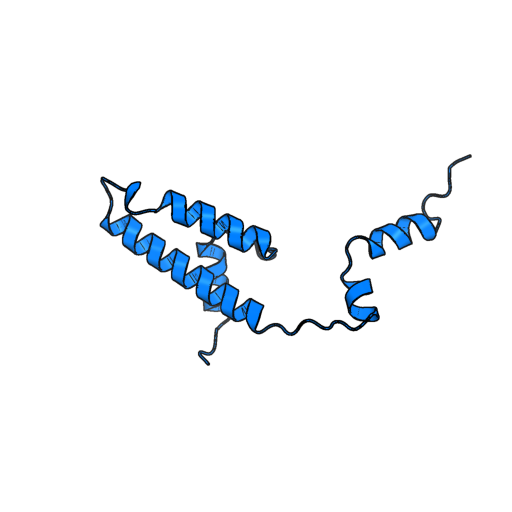1.756 1.117 -38.251 1.00 57.09 95 GLY A O 1
ATOM 826 N N . GLY A 1 96 ? -2.375 3.245 -37.927 1.00 55.19 96 GLY A N 1
ATOM 827 C CA . GLY A 1 96 ? -3.415 3.251 -38.968 1.00 55.19 96 GLY A CA 1
ATOM 828 C C . GLY A 1 96 ? -4.624 2.326 -38.742 1.00 55.19 96 GLY A C 1
ATOM 829 O O . GLY A 1 96 ? -5.388 2.112 -39.679 1.00 55.19 96 GLY A O 1
ATOM 830 N N . ILE A 1 97 ? -4.843 1.795 -37.530 1.00 56.72 97 ILE A N 1
ATOM 831 C CA . ILE A 1 97 ? -5.999 0.917 -37.224 1.00 56.72 97 ILE A CA 1
ATOM 832 C C . ILE A 1 97 ? -7.335 1.683 -37.304 1.00 56.72 97 ILE A C 1
ATOM 834 O O . ILE A 1 97 ? -8.368 1.101 -37.623 1.00 56.72 97 ILE A O 1
ATOM 838 N N . TRP A 1 98 ? -7.305 3.001 -37.104 1.00 56.25 98 TRP A N 1
ATOM 839 C CA . TRP A 1 98 ? -8.373 3.924 -37.484 1.00 56.25 98 TRP A CA 1
ATOM 840 C C . TRP A 1 98 ? -7.757 5.034 -38.333 1.00 56.25 98 TRP A C 1
ATOM 842 O O . TRP A 1 98 ? -7.479 6.129 -37.847 1.00 56.25 98 TRP A O 1
ATOM 852 N N . GLY A 1 99 ? -7.489 4.745 -39.609 1.00 54.47 99 GLY A N 1
ATOM 853 C CA . GLY A 1 99 ? -7.296 5.817 -40.586 1.00 54.47 99 GLY A CA 1
ATOM 854 C C . GLY A 1 99 ? -8.499 6.771 -40.537 1.00 54.47 99 GLY A C 1
ATOM 855 O O . GLY A 1 99 ? -9.605 6.317 -40.222 1.00 54.47 99 GLY A O 1
ATOM 856 N N . PRO A 1 100 ? -8.323 8.081 -40.796 1.00 50.88 100 PRO A N 1
ATOM 857 C CA . PRO A 1 100 ? -9.457 8.990 -40.865 1.00 50.88 100 PRO A CA 1
ATOM 858 C C . PRO A 1 100 ? -10.429 8.419 -41.894 1.00 50.88 100 PRO A C 1
ATOM 860 O O . PRO A 1 100 ? -10.094 8.315 -43.068 1.00 50.88 100 PRO A O 1
ATOM 863 N N . GLY A 1 101 ? -11.600 7.979 -41.435 1.00 61.25 101 GLY A N 1
ATOM 864 C CA . GLY A 1 101 ? -12.670 7.552 -42.319 1.00 61.25 101 GLY A CA 1
ATOM 865 C C . GLY A 1 101 ? -13.119 8.759 -43.126 1.00 61.25 101 GLY A C 1
ATOM 866 O O . GLY A 1 101 ? -13.950 9.529 -42.648 1.00 61.25 101 GLY A O 1
ATOM 867 N N . ARG A 1 102 ? -12.514 8.952 -44.297 1.00 45.09 102 ARG A N 1
ATOM 868 C CA . ARG A 1 102 ? -12.969 9.812 -45.383 1.00 45.09 102 ARG A CA 1
ATOM 869 C C . ARG A 1 102 ? -12.368 9.352 -46.700 1.00 45.09 102 ARG A C 1
ATOM 871 O O . ARG A 1 102 ? -11.137 9.145 -46.737 1.00 45.09 102 ARG A O 1
#